Protein AF-A0A832N334-F1 (afdb_monomer_lite)

Radius of gyration: 17.78 Å; chains: 1; bounding box: 48×37×44 Å

Organism: NCBI:txid1748243

Structure (mmCIF, N/CA/C/O backbone):
data_AF-A0A832N334-F1
#
_entry.id   AF-A0A832N334-F1
#
loop_
_atom_site.group_PDB
_atom_site.id
_atom_site.type_symbol
_atom_site.label_atom_id
_atom_site.label_alt_id
_atom_site.label_comp_id
_atom_site.label_asym_id
_atom_site.label_entity_id
_atom_site.label_seq_id
_atom_site.pdbx_PDB_ins_code
_atom_site.Cartn_x
_atom_site.Cartn_y
_atom_site.Cartn_z
_atom_site.occupancy
_atom_site.B_iso_or_equiv
_atom_site.auth_seq_id
_atom_site.auth_comp_id
_atom_site.auth_asym_id
_atom_site.auth_atom_id
_atom_site.pdbx_PDB_model_num
ATOM 1 N N . MET A 1 1 ? -11.393 -26.259 8.937 1.00 42.84 1 MET A N 1
ATOM 2 C CA . MET A 1 1 ? -11.731 -24.946 8.346 1.00 42.84 1 MET A CA 1
ATOM 3 C C . MET A 1 1 ? -10.430 -24.220 8.074 1.00 42.84 1 MET A C 1
ATOM 5 O O . MET A 1 1 ? -9.569 -24.244 8.943 1.00 42.84 1 MET A O 1
ATOM 9 N N . MET A 1 2 ? -10.236 -23.687 6.870 1.00 50.97 2 MET A N 1
ATOM 10 C CA . MET A 1 2 ? -9.000 -22.990 6.510 1.00 50.97 2 MET A CA 1
ATOM 11 C C . MET A 1 2 ? -8.987 -21.649 7.246 1.00 50.97 2 MET A C 1
ATOM 13 O O . MET A 1 2 ? -9.910 -20.857 7.085 1.00 50.97 2 MET A O 1
ATOM 17 N N . GLU A 1 3 ? -7.999 -21.438 8.109 1.00 70.50 3 GLU A N 1
ATOM 18 C CA . GLU A 1 3 ? -7.851 -20.178 8.830 1.00 70.50 3 GLU A CA 1
ATOM 19 C C . GLU A 1 3 ? -7.544 -19.065 7.823 1.00 70.50 3 GLU A C 1
ATOM 21 O O . GLU A 1 3 ? -6.586 -19.147 7.045 1.00 70.50 3 GLU A O 1
ATOM 26 N N . GLU A 1 4 ? -8.402 -18.049 7.788 1.00 80.50 4 GLU A N 1
ATOM 27 C CA . GLU A 1 4 ? -8.236 -16.919 6.886 1.00 80.50 4 GLU A CA 1
ATOM 28 C C . GLU A 1 4 ? -6.976 -16.135 7.274 1.00 80.50 4 GLU A C 1
ATOM 30 O O . GLU A 1 4 ? -6.735 -15.824 8.444 1.00 80.50 4 GLU A O 1
ATOM 35 N N . LYS A 1 5 ? -6.129 -15.838 6.284 1.00 92.38 5 LYS A N 1
ATOM 36 C CA . LYS A 1 5 ? -4.845 -15.173 6.518 1.00 92.38 5 LYS A CA 1
ATOM 37 C C . LYS A 1 5 ? -5.067 -13.813 7.183 1.00 92.38 5 LYS A C 1
ATOM 39 O O . LYS A 1 5 ? -5.890 -13.023 6.733 1.00 92.38 5 LYS A O 1
ATOM 44 N N . ALA A 1 6 ? -4.273 -13.506 8.211 1.00 93.62 6 ALA A N 1
ATOM 45 C CA . ALA A 1 6 ? -4.455 -12.312 9.045 1.00 93.62 6 ALA A CA 1
ATOM 46 C C . ALA A 1 6 ? -4.503 -10.987 8.259 1.00 93.62 6 ALA A C 1
ATOM 48 O O . ALA A 1 6 ? -5.201 -10.059 8.659 1.00 93.62 6 ALA A O 1
ATOM 49 N N . TYR A 1 7 ? -3.813 -10.899 7.120 1.00 94.50 7 TYR A N 1
ATOM 50 C CA . TYR A 1 7 ? -3.799 -9.701 6.281 1.00 94.50 7 TYR A CA 1
ATOM 51 C C . TYR A 1 7 ? -5.136 -9.401 5.579 1.00 94.50 7 TYR A C 1
ATOM 53 O O . TYR A 1 7 ? -5.329 -8.275 5.126 1.00 94.50 7 TYR A O 1
ATOM 61 N N . PHE A 1 8 ? -6.080 -10.348 5.517 1.00 96.56 8 PHE A N 1
ATOM 62 C CA . PHE A 1 8 ? -7.430 -10.097 4.992 1.00 96.56 8 PHE A CA 1
ATOM 63 C C . PHE A 1 8 ? -8.340 -9.351 5.981 1.00 96.56 8 PHE A C 1
ATOM 65 O O . PHE A 1 8 ? -9.413 -8.895 5.607 1.00 96.56 8 PHE A O 1
ATOM 72 N N . LYS A 1 9 ? -7.886 -9.122 7.220 1.00 96.88 9 LYS A N 1
ATOM 73 C CA . LYS A 1 9 ? -8.621 -8.379 8.260 1.00 96.88 9 LYS A CA 1
ATOM 74 C C . LYS A 1 9 ? -8.450 -6.852 8.181 1.00 96.88 9 LYS A C 1
ATOM 76 O O . LYS A 1 9 ? -8.701 -6.141 9.155 1.00 96.88 9 LYS A O 1
ATOM 81 N N . TYR A 1 10 ? -7.982 -6.341 7.044 1.00 98.06 10 TYR A N 1
ATOM 82 C CA . TYR A 1 10 ? -7.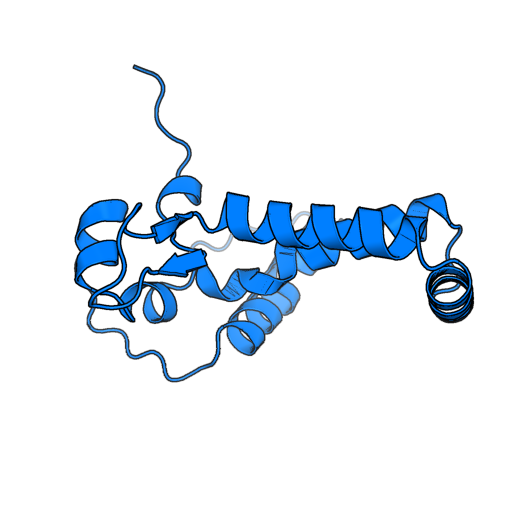657 -4.929 6.848 1.00 98.06 10 TYR A CA 1
ATOM 83 C C . TYR A 1 10 ? -8.358 -4.395 5.605 1.00 98.06 10 TYR A C 1
ATOM 85 O O . TYR A 1 10 ? -8.284 -5.005 4.537 1.00 98.06 10 TYR A O 1
ATOM 93 N N . TRP A 1 11 ? -9.009 -3.239 5.720 1.00 98.06 11 TRP A N 1
ATOM 94 C CA . TRP A 1 11 ? -9.621 -2.558 4.582 1.00 98.06 11 TRP A CA 1
ATOM 95 C C . TRP A 1 11 ? -8.639 -1.568 3.939 1.00 98.06 11 TRP A C 1
ATOM 97 O O . TRP A 1 11 ? -7.889 -0.879 4.630 1.00 98.06 11 TRP A O 1
ATOM 107 N N . GLY A 1 12 ? -8.636 -1.499 2.605 1.00 97.31 12 GLY A N 1
ATOM 108 C CA . GLY A 1 12 ? -7.860 -0.524 1.826 1.00 97.31 12 GLY A CA 1
ATOM 109 C C . GLY A 1 12 ? -8.711 0.641 1.324 1.00 97.31 12 GLY A C 1
ATOM 110 O O . GLY A 1 12 ? -8.246 1.784 1.266 1.00 97.31 12 GLY A O 1
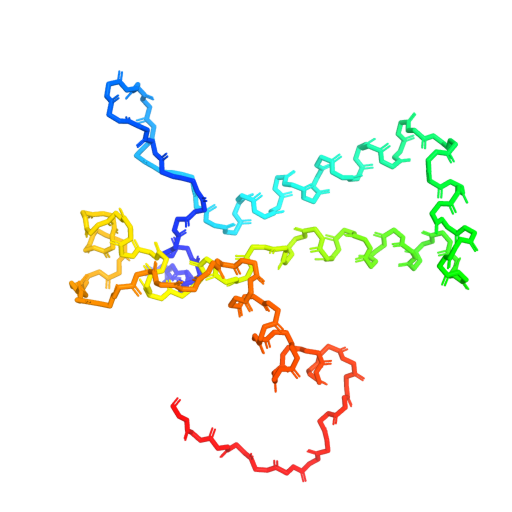ATOM 111 N N . LYS A 1 13 ? -9.989 0.365 1.036 1.00 96.62 13 LYS A N 1
ATOM 112 C CA . LYS A 1 13 ? -11.012 1.363 0.716 1.00 96.62 13 LYS A CA 1
ATOM 113 C C . LYS A 1 13 ? -12.322 1.013 1.417 1.00 96.62 13 LYS A C 1
ATOM 115 O O . LYS A 1 13 ? -12.812 -0.101 1.271 1.00 96.62 13 LYS A O 1
ATOM 120 N N . ALA A 1 14 ? -12.893 1.956 2.155 1.00 95.62 14 ALA A N 1
ATOM 121 C CA . ALA A 1 14 ? -14.226 1.818 2.729 1.00 95.62 14 ALA A CA 1
ATOM 122 C C . ALA A 1 14 ? -15.270 2.470 1.814 1.00 95.62 14 ALA A C 1
ATOM 124 O O . ALA A 1 14 ? -14.996 3.506 1.197 1.00 95.62 14 ALA A O 1
ATOM 125 N N . ARG A 1 15 ? -16.455 1.862 1.744 1.00 93.06 15 ARG A N 1
ATOM 126 C CA . ARG A 1 15 ? -17.626 2.408 1.053 1.00 93.06 15 ARG A CA 1
ATOM 127 C C . ARG A 1 15 ? -18.103 3.678 1.757 1.00 93.06 15 ARG A C 1
ATOM 129 O O . ARG A 1 15 ? -18.103 3.713 2.995 1.00 93.06 15 ARG A O 1
ATOM 136 N N . LYS A 1 16 ? -18.514 4.700 1.001 1.00 87.25 16 LYS A N 1
ATOM 137 C CA . LYS A 1 16 ? -19.114 5.905 1.594 1.00 87.25 16 LYS A CA 1
ATOM 138 C C . LYS A 1 16 ? -20.549 5.631 2.046 1.00 87.25 16 LYS A C 1
ATOM 140 O O . LYS A 1 16 ? -21.189 4.670 1.617 1.00 87.25 16 LYS A O 1
ATOM 145 N N . GLU A 1 17 ? -21.055 6.467 2.943 1.00 83.44 17 GLU A N 1
ATOM 146 C CA . GLU A 1 17 ? -22.474 6.438 3.298 1.00 83.44 17 GLU A CA 1
ATOM 147 C C . GLU A 1 17 ? -23.331 6.759 2.066 1.00 83.44 17 GLU A C 1
ATOM 149 O O . GLU A 1 17 ? -22.992 7.645 1.284 1.00 83.44 17 GLU A O 1
ATOM 154 N N . GLY A 1 18 ? -24.413 6.002 1.872 1.00 82.31 18 GLY A N 1
ATOM 155 C CA . GLY A 1 18 ? -25.316 6.145 0.723 1.00 82.31 18 GLY A CA 1
ATOM 156 C C . GLY A 1 18 ? -24.901 5.406 -0.556 1.00 82.31 18 GLY A C 1
ATOM 157 O O . GLY A 1 18 ? -25.689 5.364 -1.493 1.00 82.31 18 GLY A O 1
ATOM 158 N N . GLU A 1 19 ? -23.715 4.791 -0.612 1.00 88.56 19 GLU A N 1
ATOM 159 C CA . GLU A 1 19 ? -23.312 3.945 -1.746 1.00 88.56 19 GLU A CA 1
ATOM 160 C C . GLU A 1 19 ? -23.793 2.490 -1.565 1.00 88.56 19 GLU A C 1
ATOM 162 O O . GLU A 1 19 ? -23.810 1.951 -0.452 1.00 88.56 19 GLU A O 1
ATOM 167 N N . GLU A 1 20 ? -24.155 1.830 -2.668 1.00 87.50 20 GLU A N 1
ATOM 168 C CA . GLU A 1 20 ? -24.494 0.401 -2.706 1.00 87.50 20 GLU A CA 1
ATOM 169 C C . GLU A 1 20 ? -23.240 -0.488 -2.841 1.00 87.50 20 GLU A C 1
ATOM 171 O O . GLU A 1 20 ? -22.149 -0.026 -3.174 1.00 87.50 20 GLU A O 1
ATOM 176 N N . GLY A 1 21 ? -23.379 -1.792 -2.572 1.00 88.19 21 GLY A N 1
ATOM 177 C CA . GLY A 1 21 ? -22.303 -2.780 -2.739 1.00 88.19 21 GLY A CA 1
ATOM 178 C C . GLY A 1 21 ? -21.539 -3.130 -1.457 1.00 88.19 21 GLY A C 1
ATOM 179 O O . GLY A 1 21 ? -22.006 -2.877 -0.343 1.00 88.19 21 GLY A O 1
ATOM 180 N N . ALA A 1 22 ? -20.374 -3.770 -1.606 1.00 90.19 22 ALA A N 1
ATOM 181 C CA . ALA A 1 22 ? -19.572 -4.260 -0.482 1.00 90.19 22 ALA A CA 1
ATOM 182 C C . ALA A 1 22 ? -19.131 -3.121 0.453 1.00 90.19 22 ALA A C 1
ATOM 184 O O . ALA A 1 22 ? -18.758 -2.042 0.002 1.00 90.19 22 ALA A O 1
ATOM 185 N N . LEU A 1 23 ? -19.130 -3.371 1.767 1.00 92.75 23 LEU A N 1
ATOM 186 C CA . LEU A 1 23 ? -18.798 -2.351 2.775 1.00 92.75 23 LEU A CA 1
ATOM 187 C C . LEU A 1 23 ? -17.371 -1.810 2.656 1.00 92.75 23 LEU A C 1
ATOM 189 O O . LEU A 1 23 ? -17.099 -0.664 3.020 1.00 92.75 23 LEU A O 1
ATOM 193 N N . CYS A 1 24 ? -16.454 -2.642 2.177 1.00 96.62 24 CYS A N 1
ATOM 194 C CA . CYS A 1 24 ? -15.078 -2.264 1.939 1.00 96.62 24 CYS A CA 1
ATOM 195 C C . CYS A 1 24 ? -14.424 -3.178 0.908 1.00 96.62 24 CYS A C 1
ATOM 197 O O . CYS A 1 24 ? -14.832 -4.323 0.714 1.00 96.62 24 CYS A O 1
ATOM 199 N N . HIS A 1 25 ? -13.351 -2.676 0.318 1.00 96.94 25 HIS A N 1
ATOM 200 C CA . HIS A 1 25 ? -12.403 -3.436 -0.470 1.00 96.94 25 HIS A CA 1
ATOM 201 C C . HIS A 1 25 ? -11.147 -3.690 0.377 1.00 96.94 25 HIS A C 1
ATOM 203 O O . HIS A 1 25 ? -10.588 -2.755 0.968 1.00 96.94 25 HIS A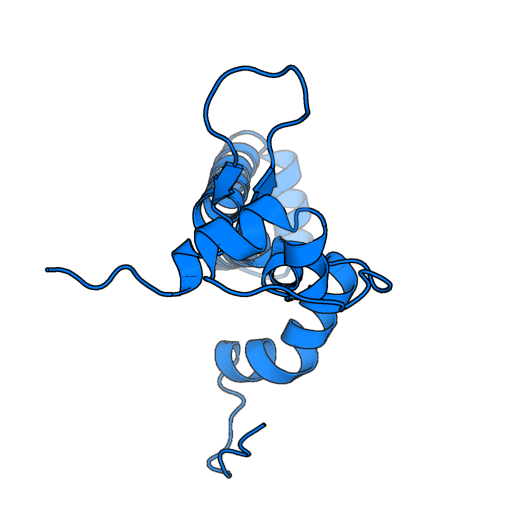 O 1
ATOM 209 N N . LEU A 1 26 ? -10.750 -4.960 0.494 1.00 97.75 26 LEU A N 1
ATOM 210 C CA . LEU A 1 26 ? -9.671 -5.387 1.388 1.00 97.75 26 LEU A CA 1
ATOM 211 C C . LEU A 1 26 ? -8.319 -4.840 0.928 1.00 97.75 26 LEU A C 1
ATOM 213 O O . LEU A 1 26 ? -8.055 -4.705 -0.264 1.00 97.75 26 LEU A O 1
ATOM 217 N N . LEU A 1 27 ? -7.455 -4.534 1.890 1.00 98.25 27 LEU A N 1
ATOM 218 C CA . LEU A 1 27 ? -6.175 -3.876 1.656 1.00 98.25 27 LEU A CA 1
ATOM 219 C C . LEU A 1 27 ? -5.235 -4.669 0.730 1.00 98.25 27 LEU A C 1
ATOM 221 O O . LEU A 1 27 ? -4.701 -4.056 -0.191 1.00 98.25 27 LEU A O 1
ATOM 225 N N . PRO A 1 28 ? -5.060 -6.002 0.875 1.00 98.00 28 PRO A N 1
ATOM 226 C CA . PRO A 1 28 ? -4.231 -6.764 -0.058 1.00 98.00 28 PRO A CA 1
ATOM 227 C C . PRO A 1 28 ? -4.725 -6.667 -1.503 1.00 98.00 28 PRO A C 1
ATOM 229 O O . PRO A 1 28 ? -3.917 -6.492 -2.410 1.00 98.00 28 PRO A O 1
ATOM 232 N N . TYR A 1 29 ? -6.043 -6.727 -1.719 1.00 97.81 29 TYR A N 1
ATOM 233 C CA . TYR A 1 29 ? -6.619 -6.577 -3.055 1.00 97.81 29 TYR A CA 1
ATOM 234 C C . TYR A 1 29 ? -6.437 -5.157 -3.583 1.00 97.81 29 TYR A C 1
ATOM 236 O O . TYR A 1 29 ? -5.989 -5.001 -4.709 1.00 97.81 29 TYR A O 1
ATOM 244 N N . HIS A 1 30 ? -6.623 -4.138 -2.740 1.00 98.19 30 HIS A N 1
ATOM 245 C CA . HIS A 1 30 ? -6.411 -2.746 -3.137 1.00 98.19 30 HIS A CA 1
ATOM 246 C C . HIS A 1 30 ? -4.997 -2.519 -3.673 1.00 98.19 30 HIS A C 1
ATOM 248 O O . HIS A 1 30 ? -4.796 -1.906 -4.720 1.00 98.19 30 HIS A O 1
ATOM 254 N N . CYS A 1 31 ? -4.012 -3.042 -2.948 1.00 98.31 31 CYS A N 1
ATOM 255 C CA . CYS A 1 31 ? -2.617 -2.961 -3.329 1.00 98.31 31 CYS A CA 1
ATOM 256 C C . CYS A 1 31 ? -2.319 -3.716 -4.633 1.00 98.31 31 CYS A C 1
ATOM 258 O O . CYS A 1 31 ? -1.598 -3.203 -5.489 1.00 98.31 31 CYS A O 1
ATOM 260 N N . LEU A 1 32 ? -2.871 -4.923 -4.793 1.00 98.44 32 LEU A N 1
ATOM 261 C CA . LEU A 1 32 ? -2.694 -5.725 -6.005 1.00 98.44 32 LEU A CA 1
ATOM 262 C C . LEU A 1 32 ? -3.368 -5.086 -7.221 1.00 98.44 32 LEU A C 1
ATOM 264 O O . LEU A 1 32 ? -2.781 -5.106 -8.299 1.00 98.44 32 LEU A O 1
ATOM 268 N N . ASP A 1 33 ? -4.531 -4.461 -7.050 1.00 98.56 33 ASP A N 1
ATOM 269 C CA . ASP A 1 33 ? -5.222 -3.723 -8.108 1.00 98.56 33 ASP A CA 1
ATOM 270 C C . ASP A 1 33 ? -4.360 -2.554 -8.602 1.00 98.56 33 ASP A C 1
ATOM 272 O O . ASP A 1 33 ? -4.173 -2.380 -9.807 1.00 98.56 33 ASP A O 1
ATOM 276 N N . VAL A 1 34 ? -3.753 -1.786 -7.686 1.00 98.44 34 VAL A N 1
ATOM 277 C CA . VAL A 1 34 ? -2.834 -0.690 -8.041 1.00 98.44 34 VAL A CA 1
ATOM 278 C C . VAL A 1 34 ? -1.590 -1.215 -8.763 1.00 98.44 34 VAL A C 1
ATOM 280 O O . VAL A 1 34 ? -1.170 -0.631 -9.765 1.00 98.44 34 VAL A O 1
ATOM 283 N N . ALA A 1 35 ? -1.020 -2.335 -8.313 1.00 98.69 35 ALA A N 1
ATOM 284 C CA . ALA A 1 35 ? 0.097 -2.972 -9.004 1.00 98.69 35 ALA A CA 1
ATOM 285 C C . ALA A 1 35 ? -0.299 -3.453 -10.411 1.00 98.69 35 ALA A C 1
ATOM 287 O O . ALA A 1 35 ? 0.420 -3.187 -11.373 1.00 98.69 35 ALA A O 1
ATOM 288 N N . ALA A 1 36 ? -1.463 -4.086 -10.566 1.00 98.56 36 ALA A N 1
ATOM 289 C CA . ALA A 1 36 ? -1.971 -4.548 -11.856 1.00 98.56 36 ALA A CA 1
ATOM 290 C C . ALA A 1 36 ? -2.212 -3.380 -12.827 1.00 98.56 36 ALA A C 1
ATOM 292 O O . ALA A 1 36 ? -1.786 -3.432 -13.984 1.00 98.56 36 ALA A O 1
ATOM 293 N N . VAL A 1 37 ? -2.814 -2.284 -12.353 1.00 98.44 37 VAL A N 1
ATOM 294 C CA . VAL A 1 37 ? -2.963 -1.046 -13.136 1.00 98.44 37 VAL A CA 1
ATOM 295 C C . VAL A 1 37 ? -1.596 -0.494 -13.539 1.00 98.44 37 VAL A C 1
ATOM 297 O O . VAL A 1 37 ? -1.401 -0.134 -14.700 1.00 98.44 37 VAL A O 1
ATOM 300 N N . GLY A 1 38 ? -0.625 -0.481 -12.623 1.00 98.00 38 GLY A N 1
ATOM 301 C CA . GLY A 1 38 ? 0.748 -0.068 -12.910 1.00 98.00 38 GLY A CA 1
ATOM 302 C C . GLY A 1 38 ? 1.423 -0.911 -13.991 1.00 98.00 38 GLY A C 1
ATOM 303 O O . GLY A 1 38 ? 2.083 -0.365 -14.874 1.00 98.00 38 GLY A O 1
ATOM 304 N N . GLN A 1 39 ? 1.211 -2.228 -13.979 1.00 97.81 39 GLN A N 1
ATOM 305 C CA . GLN A 1 39 ? 1.729 -3.130 -15.007 1.00 97.81 39 GLN A CA 1
ATOM 306 C C . GLN A 1 39 ? 1.163 -2.788 -16.386 1.00 97.81 39 GLN A C 1
ATOM 308 O O . GLN A 1 39 ? 1.917 -2.664 -17.354 1.00 97.81 39 GLN A O 1
ATOM 313 N N . VAL A 1 40 ? -0.154 -2.581 -16.475 1.00 98.25 40 VAL A N 1
ATOM 314 C CA . VAL A 1 40 ? -0.816 -2.184 -17.725 1.00 98.25 40 VAL A CA 1
ATOM 315 C C . VAL A 1 40 ? -0.342 -0.804 -18.183 1.00 98.25 40 VAL A C 1
ATOM 317 O O . VAL A 1 40 ? -0.085 -0.616 -19.372 1.00 98.25 40 VAL A O 1
ATOM 320 N N . LEU A 1 41 ? -0.173 0.149 -17.263 1.00 97.75 41 LEU A N 1
ATOM 321 C CA . LEU A 1 41 ? 0.326 1.490 -17.566 1.00 97.75 41 LEU A CA 1
ATOM 322 C C . LEU A 1 41 ? 1.731 1.436 -18.182 1.00 97.75 41 LEU A C 1
ATOM 324 O O . LEU A 1 41 ? 1.953 2.018 -19.243 1.00 97.75 41 LEU A O 1
ATOM 328 N N . LEU A 1 42 ? 2.664 0.703 -17.567 1.00 96.44 42 LEU A N 1
ATOM 329 C CA . LEU A 1 42 ? 4.023 0.542 -18.095 1.00 96.44 42 LEU A CA 1
ATOM 330 C C . LEU A 1 42 ? 4.036 -0.161 -19.458 1.00 96.44 42 LEU A C 1
ATOM 332 O O . LEU A 1 42 ? 4.817 0.217 -20.333 1.00 96.44 42 LEU A O 1
ATOM 336 N N . ALA A 1 43 ? 3.163 -1.153 -19.658 1.00 95.75 43 ALA A N 1
ATOM 337 C CA . ALA A 1 43 ? 3.045 -1.864 -20.928 1.00 95.75 43 ALA A CA 1
ATOM 338 C C . ALA A 1 43 ? 2.489 -0.973 -22.052 1.00 95.75 43 ALA A C 1
ATOM 340 O O . ALA A 1 43 ? 2.950 -1.062 -23.189 1.00 95.75 43 ALA A O 1
ATOM 341 N N . ARG A 1 44 ? 1.516 -0.104 -21.746 1.00 97.50 44 ARG A N 1
ATOM 342 C CA . ARG A 1 44 ? 0.850 0.756 -22.739 1.00 97.50 44 ARG A CA 1
ATOM 343 C C . ARG A 1 44 ? 1.578 2.074 -23.006 1.00 97.50 44 ARG A C 1
ATOM 345 O O . ARG A 1 44 ? 1.448 2.620 -24.096 1.00 97.50 44 ARG A O 1
ATOM 352 N N . HIS A 1 45 ? 2.356 2.587 -22.053 1.00 96.88 45 HIS A N 1
ATOM 353 C CA . HIS A 1 45 ? 3.027 3.886 -22.167 1.00 96.88 45 HIS A CA 1
ATOM 354 C C . HIS A 1 45 ? 4.545 3.737 -22.307 1.00 96.88 45 HIS A C 1
ATOM 356 O O . HIS A 1 45 ? 5.309 4.014 -21.380 1.00 96.88 45 HIS A O 1
ATOM 362 N N . HIS A 1 46 ? 4.994 3.354 -23.508 1.00 94.31 46 HIS A N 1
ATOM 363 C CA . HIS A 1 46 ? 6.406 3.088 -23.800 1.00 94.31 46 HIS A CA 1
ATOM 364 C C . HIS A 1 46 ? 7.341 4.256 -23.436 1.00 94.31 46 HIS A C 1
ATOM 366 O O . HIS A 1 46 ? 8.340 4.045 -22.756 1.00 94.31 46 HIS A O 1
ATOM 372 N N . HIS A 1 47 ? 7.003 5.498 -23.805 1.00 96.56 47 HIS A N 1
ATOM 373 C CA . HIS A 1 47 ? 7.841 6.666 -23.490 1.00 96.56 47 HIS A CA 1
ATOM 374 C C . HIS A 1 47 ? 8.020 6.893 -21.984 1.00 96.56 47 HIS A C 1
ATOM 376 O O . HIS A 1 47 ? 9.124 7.199 -21.532 1.00 96.56 47 HIS A O 1
ATOM 382 N N . LEU A 1 48 ? 6.951 6.715 -21.198 1.00 95.12 48 LEU A N 1
ATOM 383 C CA . LEU A 1 48 ? 7.018 6.810 -19.741 1.00 95.12 48 LEU A CA 1
ATOM 384 C C . LEU A 1 48 ? 7.925 5.712 -19.179 1.00 95.12 48 LEU A C 1
ATOM 386 O O . LEU A 1 48 ? 8.823 6.011 -18.393 1.00 95.12 48 LEU A O 1
ATOM 390 N N . LYS A 1 49 ? 7.727 4.464 -19.626 1.00 95.75 49 LYS A N 1
ATOM 391 C CA . LYS A 1 49 ? 8.548 3.320 -19.216 1.00 95.75 49 LYS A CA 1
ATOM 392 C C . LYS A 1 49 ? 10.026 3.570 -19.506 1.00 95.75 49 LYS A C 1
ATOM 394 O O . LYS A 1 49 ? 10.831 3.453 -18.594 1.00 95.75 49 LYS A O 1
ATOM 399 N N . MET A 1 50 ? 10.379 3.978 -20.727 1.00 95.81 50 MET A N 1
ATOM 400 C CA . MET A 1 50 ? 11.776 4.216 -21.110 1.00 95.81 50 MET A CA 1
ATOM 401 C C . MET A 1 50 ? 12.416 5.359 -20.319 1.00 95.81 50 MET A C 1
ATOM 403 O O . MET A 1 50 ? 13.571 5.248 -19.914 1.00 95.81 50 MET A O 1
ATOM 407 N N . ARG A 1 51 ? 11.667 6.434 -20.037 1.00 96.69 51 ARG A N 1
ATOM 408 C CA . ARG A 1 51 ? 12.160 7.536 -19.200 1.00 96.69 51 ARG A CA 1
ATOM 409 C C . ARG A 1 51 ? 12.462 7.070 -17.777 1.00 96.69 51 ARG A C 1
ATOM 411 O O . ARG A 1 51 ? 13.527 7.376 -17.254 1.00 96.69 51 ARG A O 1
ATOM 418 N N . LEU A 1 52 ? 11.537 6.346 -17.150 1.00 96.06 52 LEU A N 1
ATOM 419 C CA . LEU A 1 52 ? 11.722 5.845 -15.785 1.00 96.06 52 LEU A CA 1
ATOM 420 C C . LEU A 1 52 ? 12.820 4.778 -15.714 1.00 96.06 52 LEU A C 1
ATOM 422 O O . LEU A 1 52 ? 13.629 4.800 -14.789 1.00 96.06 52 LEU A O 1
ATOM 426 N N . LEU A 1 53 ? 12.885 3.899 -16.714 1.00 96.69 53 LEU A N 1
ATOM 427 C CA . LEU A 1 53 ? 13.934 2.896 -16.847 1.00 96.69 53 LEU A CA 1
ATOM 428 C C . LEU A 1 53 ? 15.313 3.563 -16.899 1.00 96.69 53 LEU A C 1
ATOM 430 O O . LEU A 1 53 ? 16.182 3.220 -16.100 1.00 96.69 53 LEU A O 1
ATOM 434 N N . GLY A 1 54 ? 15.477 4.580 -17.753 1.00 96.69 54 GLY A N 1
ATOM 435 C CA . GLY A 1 54 ? 16.721 5.344 -17.868 1.00 96.69 54 GLY A CA 1
ATOM 436 C C . GLY A 1 54 ? 17.136 6.050 -16.572 1.00 96.69 54 GLY A C 1
ATOM 437 O O . GLY A 1 54 ? 18.323 6.115 -16.273 1.00 96.69 54 GLY A O 1
ATOM 438 N N . LEU A 1 55 ? 16.176 6.523 -15.768 1.00 96.69 55 LEU A N 1
ATOM 439 C CA . LEU A 1 55 ? 16.453 7.118 -14.452 1.00 96.69 55 LEU A CA 1
ATOM 440 C C . LEU A 1 55 ? 16.842 6.081 -13.389 1.00 96.69 55 LEU A C 1
ATOM 442 O O . LEU A 1 55 ? 17.528 6.421 -12.430 1.00 96.69 55 LEU A O 1
ATOM 446 N N . SER A 1 56 ? 16.380 4.838 -13.529 1.00 95.81 56 SER A N 1
ATOM 447 C CA . SER A 1 56 ? 16.599 3.792 -12.526 1.00 95.81 56 SER A CA 1
ATOM 448 C C . SER A 1 56 ? 17.983 3.142 -12.597 1.00 95.81 56 SER A C 1
ATOM 450 O O . SER A 1 56 ? 18.455 2.622 -11.589 1.00 95.81 56 SER A O 1
ATOM 452 N N . GLY A 1 57 ? 18.613 3.128 -13.779 1.00 95.75 57 GLY A N 1
ATOM 453 C CA . GLY A 1 57 ? 19.851 2.379 -14.027 1.00 95.75 57 GLY A CA 1
ATOM 454 C C . GLY A 1 57 ? 19.695 0.850 -13.999 1.00 95.75 57 GLY A C 1
ATOM 455 O O . GLY A 1 57 ? 20.697 0.140 -14.011 1.00 95.75 57 GLY A O 1
ATOM 456 N N . LEU A 1 58 ? 18.463 0.335 -13.944 1.00 96.69 58 LEU A N 1
ATOM 457 C CA . LEU A 1 58 ? 18.152 -1.096 -13.936 1.00 96.69 58 LEU A CA 1
ATOM 458 C C . LEU A 1 58 ? 17.865 -1.616 -15.350 1.00 96.69 58 LEU A C 1
ATOM 460 O O . LEU A 1 58 ? 17.502 -0.853 -16.245 1.00 96.69 58 LEU A O 1
ATOM 464 N N . ASP A 1 59 ? 17.955 -2.934 -15.536 1.00 96.75 59 ASP A N 1
ATOM 465 C CA . ASP A 1 59 ? 17.367 -3.589 -16.704 1.00 96.75 59 ASP A CA 1
ATOM 466 C C . ASP A 1 59 ? 15.829 -3.563 -16.635 1.00 96.75 59 ASP A C 1
ATOM 468 O O . ASP A 1 59 ? 15.235 -3.433 -15.561 1.00 96.75 59 ASP A O 1
ATOM 472 N N . GLU A 1 60 ? 15.167 -3.711 -17.785 1.00 95.31 60 GLU A N 1
ATOM 473 C CA . GLU A 1 60 ? 13.706 -3.605 -17.882 1.00 95.31 60 GLU A CA 1
ATOM 474 C C . GLU A 1 60 ? 12.969 -4.608 -16.980 1.00 95.31 60 GLU A C 1
ATOM 476 O O . GLU A 1 60 ? 11.941 -4.268 -16.380 1.00 95.31 60 GLU A O 1
ATOM 481 N N . GLY A 1 61 ? 13.491 -5.829 -16.851 1.00 96.00 61 GLY A N 1
ATOM 482 C CA . GLY A 1 61 ? 12.876 -6.879 -16.048 1.00 96.00 61 GLY A CA 1
ATOM 483 C C . GLY A 1 61 ? 12.941 -6.556 -14.559 1.00 96.00 61 GLY A C 1
ATOM 484 O O . GLY A 1 61 ? 11.921 -6.624 -13.865 1.00 96.00 61 GLY A O 1
ATOM 485 N N . SER A 1 62 ? 14.118 -6.168 -14.069 1.00 96.44 62 SER A N 1
ATOM 486 C CA . SER A 1 62 ? 14.315 -5.750 -12.677 1.00 96.44 62 SER A CA 1
ATOM 487 C C . SER A 1 62 ? 13.537 -4.479 -12.354 1.00 96.44 62 SER A C 1
ATOM 489 O O . SER A 1 62 ? 12.831 -4.442 -11.346 1.00 96.44 62 SER A O 1
ATOM 491 N N . PHE A 1 63 ? 13.597 -3.467 -13.224 1.00 97.25 63 PHE A N 1
ATOM 492 C CA . PHE A 1 63 ? 12.826 -2.232 -13.087 1.00 97.25 63 PHE A CA 1
ATOM 493 C C . PHE A 1 63 ? 11.333 -2.521 -12.930 1.00 97.25 63 PHE A C 1
ATOM 495 O O . PHE A 1 63 ? 10.714 -2.079 -11.963 1.00 97.25 63 PHE A O 1
ATOM 502 N N . THR A 1 64 ? 10.765 -3.315 -13.842 1.00 96.31 64 THR A N 1
ATOM 503 C CA . THR A 1 64 ? 9.338 -3.649 -13.811 1.00 96.31 64 THR A CA 1
ATOM 504 C C . THR A 1 64 ? 8.972 -4.345 -12.504 1.00 96.31 64 THR A C 1
ATOM 506 O O . THR A 1 64 ? 8.034 -3.926 -11.833 1.00 96.31 64 THR A O 1
ATOM 509 N N . LYS A 1 65 ? 9.739 -5.360 -12.084 1.00 96.88 65 LYS A N 1
ATOM 510 C CA . LYS A 1 65 ? 9.490 -6.073 -10.821 1.00 96.88 65 LYS A CA 1
ATOM 511 C C . LYS A 1 65 ? 9.527 -5.136 -9.614 1.00 96.88 65 LYS A C 1
ATOM 513 O O . LYS A 1 65 ? 8.629 -5.204 -8.779 1.00 96.88 65 LYS A O 1
ATOM 518 N N . TRP A 1 66 ? 10.517 -4.246 -9.537 1.00 97.25 66 TRP A N 1
ATOM 519 C CA . TRP A 1 66 ? 10.636 -3.289 -8.437 1.00 97.25 66 TRP A CA 1
ATOM 520 C C . TRP A 1 66 ? 9.499 -2.274 -8.416 1.00 97.25 66 TRP A C 1
ATOM 522 O O . TRP A 1 66 ? 8.933 -2.030 -7.354 1.00 97.25 66 TRP A O 1
ATOM 532 N N . VAL A 1 67 ? 9.113 -1.715 -9.566 1.00 97.62 67 VAL A N 1
ATOM 533 C CA . VAL A 1 67 ? 7.982 -0.779 -9.631 1.00 97.62 67 VAL A CA 1
ATOM 534 C C . VAL A 1 67 ? 6.690 -1.459 -9.190 1.00 97.62 67 VAL A C 1
ATOM 536 O O . VAL A 1 67 ? 5.985 -0.918 -8.342 1.00 97.62 67 VAL A O 1
ATOM 539 N N . LEU A 1 68 ? 6.395 -2.656 -9.704 1.00 98.31 68 LEU A N 1
ATOM 540 C CA . LEU A 1 68 ? 5.193 -3.396 -9.311 1.00 98.31 68 LEU A CA 1
ATOM 541 C C . LEU A 1 68 ? 5.204 -3.766 -7.830 1.00 98.31 68 LEU A C 1
ATOM 543 O O . LEU A 1 68 ? 4.176 -3.649 -7.168 1.00 98.31 68 LEU A O 1
ATOM 547 N N . PHE A 1 69 ? 6.364 -4.150 -7.298 1.00 97.69 69 PHE A N 1
ATOM 548 C CA . PHE A 1 69 ? 6.536 -4.382 -5.872 1.00 97.69 69 PHE A CA 1
ATOM 549 C C . PHE A 1 69 ? 6.211 -3.123 -5.058 1.00 97.69 69 PHE A C 1
ATOM 551 O O . PHE A 1 69 ? 5.368 -3.191 -4.168 1.00 97.69 69 PHE A O 1
ATOM 558 N N . TYR A 1 70 ? 6.802 -1.967 -5.388 1.00 97.38 70 TYR A N 1
ATOM 559 C CA . TYR A 1 70 ? 6.539 -0.713 -4.673 1.00 97.38 70 TYR A CA 1
ATOM 560 C C . TYR A 1 70 ? 5.076 -0.271 -4.768 1.00 97.38 70 TYR A C 1
ATOM 562 O O . TYR A 1 70 ? 4.521 0.191 -3.774 1.00 97.38 70 TYR A O 1
ATOM 570 N N . LEU A 1 71 ? 4.423 -0.468 -5.916 1.00 98.38 71 LEU A N 1
ATOM 571 C CA . LEU A 1 71 ? 2.985 -0.230 -6.060 1.00 98.38 71 LEU A CA 1
ATOM 572 C C . LEU A 1 71 ? 2.157 -1.170 -5.171 1.00 98.38 71 LEU A C 1
ATOM 574 O O . LEU A 1 71 ? 1.231 -0.720 -4.499 1.00 98.38 71 LEU A O 1
ATOM 578 N N . ALA A 1 72 ? 2.525 -2.450 -5.092 1.00 98.12 72 ALA A N 1
ATOM 579 C CA . ALA A 1 72 ? 1.859 -3.430 -4.235 1.00 98.12 72 ALA A CA 1
ATOM 580 C C . ALA A 1 72 ? 2.067 -3.173 -2.729 1.00 98.12 72 ALA A C 1
ATOM 582 O O . ALA A 1 72 ? 1.347 -3.731 -1.904 1.00 98.12 72 ALA A O 1
ATOM 583 N N . ILE A 1 73 ? 3.032 -2.337 -2.345 1.00 96.69 73 ILE A N 1
ATOM 584 C CA . ILE A 1 73 ? 3.282 -1.989 -0.940 1.00 96.69 73 ILE A CA 1
ATOM 585 C C . ILE A 1 73 ? 3.083 -0.497 -0.640 1.00 96.69 73 ILE A C 1
ATOM 587 O O . ILE A 1 73 ? 3.405 -0.048 0.459 1.00 96.69 73 ILE A O 1
ATOM 591 N N . HIS A 1 74 ? 2.543 0.282 -1.583 1.00 97.44 74 HIS A N 1
ATOM 592 C CA . HIS A 1 74 ? 2.433 1.740 -1.438 1.00 97.44 74 HIS A CA 1
ATOM 593 C C . HIS A 1 74 ? 1.615 2.151 -0.202 1.00 97.44 74 HIS A C 1
ATOM 595 O O . HIS A 1 74 ? 1.901 3.158 0.439 1.00 97.44 74 HIS A O 1
ATOM 601 N N . ASP A 1 75 ? 0.638 1.320 0.159 1.00 98.06 75 ASP A N 1
ATOM 602 C CA . ASP A 1 75 ? -0.332 1.556 1.221 1.00 98.06 75 ASP A CA 1
ATOM 603 C C . ASP A 1 75 ? -0.040 0.771 2.509 1.00 98.06 75 ASP A C 1
ATOM 605 O O . ASP A 1 75 ? -0.928 0.549 3.332 1.00 98.06 75 ASP A O 1
ATOM 609 N N . LEU A 1 76 ? 1.215 0.370 2.741 1.00 97.00 76 LEU A N 1
ATOM 610 C CA . LEU A 1 76 ? 1.620 -0.362 3.951 1.00 97.00 76 LEU A CA 1
ATOM 611 C C . LEU A 1 76 ? 1.135 0.282 5.260 1.00 97.00 76 LEU A C 1
ATOM 613 O O . LEU A 1 76 ? 0.752 -0.422 6.193 1.00 97.00 76 LEU A O 1
ATOM 617 N N . GLY A 1 77 ? 1.099 1.613 5.347 1.00 97.62 77 GLY A N 1
ATOM 618 C CA . GLY A 1 77 ? 0.634 2.293 6.558 1.00 97.62 77 GLY A CA 1
ATOM 619 C C . GLY A 1 77 ? -0.861 2.129 6.842 1.00 97.62 77 GLY A C 1
ATOM 620 O O . GLY A 1 77 ? -1.296 2.397 7.963 1.00 97.62 77 GLY A O 1
ATOM 621 N N . LYS A 1 78 ? -1.657 1.637 5.883 1.00 98.31 78 LYS A N 1
ATOM 622 C CA . LYS A 1 78 ? -3.065 1.291 6.112 1.00 98.31 78 LYS A CA 1
ATOM 623 C C . LYS A 1 78 ? -3.230 0.051 6.991 1.00 98.31 78 LYS A C 1
ATOM 625 O O . LYS A 1 78 ? -4.297 -0.120 7.570 1.00 98.31 78 LYS A O 1
ATOM 630 N N . PHE A 1 79 ? -2.185 -0.761 7.178 1.00 97.06 79 PHE A N 1
ATOM 631 C CA . PHE A 1 79 ? -2.176 -1.819 8.198 1.00 97.06 79 PHE A CA 1
ATOM 632 C C . PHE A 1 79 ? -2.122 -1.273 9.635 1.00 97.06 79 PHE A C 1
ATOM 634 O O . PHE A 1 79 ? -2.277 -2.033 10.590 1.00 97.06 79 PHE A O 1
ATOM 641 N N . SER A 1 80 ? -1.912 0.034 9.822 1.00 97.06 80 SER A N 1
ATOM 642 C CA . SER A 1 80 ? -1.936 0.633 11.152 1.00 97.06 80 SER A CA 1
ATOM 643 C C . SER A 1 80 ? -3.342 0.616 11.752 1.00 97.06 80 SER A C 1
ATOM 645 O O . SER A 1 80 ? -4.348 0.839 11.079 1.00 97.06 80 SER A O 1
ATOM 647 N N . GLU A 1 81 ? -3.405 0.387 13.060 1.00 96.69 81 GLU A N 1
ATOM 648 C CA . GLU A 1 81 ? -4.659 0.429 13.809 1.00 96.69 81 GLU A CA 1
ATOM 649 C C . GLU A 1 81 ? -5.331 1.800 13.723 1.00 96.69 81 GLU A C 1
ATOM 651 O O . GLU A 1 81 ? -6.536 1.859 13.517 1.00 96.69 81 GLU A O 1
ATOM 656 N N . SER A 1 82 ? -4.559 2.888 13.806 1.00 97.38 82 SER A N 1
ATOM 657 C CA . SER A 1 82 ? -5.095 4.248 13.712 1.00 97.38 82 SER A CA 1
ATOM 658 C C . SER A 1 82 ? -5.748 4.515 12.355 1.00 97.38 82 SER A C 1
ATOM 660 O O . SER A 1 82 ? -6.820 5.110 12.314 1.00 97.38 82 SER A O 1
ATOM 662 N N . PHE A 1 83 ? -5.173 4.027 11.247 1.00 98.12 83 PHE A N 1
ATOM 663 C CA . PHE A 1 83 ? -5.829 4.114 9.941 1.00 98.12 83 PHE A CA 1
ATOM 664 C C . PHE A 1 83 ? -7.104 3.265 9.890 1.00 98.12 83 PHE A C 1
ATOM 666 O O . PHE A 1 83 ? -8.147 3.750 9.459 1.00 98.12 83 PHE A O 1
ATOM 673 N N . GLN A 1 84 ? -7.049 2.007 10.339 1.00 98.00 84 GLN A N 1
ATOM 674 C CA . GLN A 1 84 ? -8.226 1.130 10.324 1.00 98.00 84 GLN A CA 1
ATOM 675 C C . GLN A 1 84 ? -9.368 1.691 11.188 1.00 98.00 84 GLN A C 1
ATOM 677 O O . GLN A 1 84 ? -10.534 1.547 10.819 1.00 98.00 84 GLN A O 1
ATOM 682 N N . ASN A 1 85 ? -9.031 2.402 12.271 1.00 97.56 85 ASN A N 1
ATOM 683 C CA . ASN A 1 85 ? -9.968 3.073 13.168 1.00 97.56 85 ASN A CA 1
ATOM 684 C C . ASN A 1 85 ? -10.642 4.322 12.568 1.00 97.56 85 ASN A C 1
ATOM 686 O O . ASN A 1 85 ? -11.552 4.870 13.179 1.00 97.56 85 ASN A O 1
ATOM 690 N N . LEU A 1 86 ? -10.284 4.750 11.349 1.00 96.56 86 LEU A N 1
ATOM 691 C CA . LEU A 1 86 ? -11.091 5.727 10.600 1.00 96.56 86 LEU A CA 1
ATOM 692 C C . LEU A 1 86 ? -12.505 5.200 10.294 1.00 96.56 86 LEU A C 1
ATOM 694 O O . LEU A 1 86 ? -13.408 5.983 10.009 1.00 96.56 86 LEU A O 1
ATOM 698 N N . ARG A 1 87 ? -12.699 3.874 10.350 1.00 96.00 87 ARG A N 1
ATOM 699 C CA . ARG A 1 87 ? -14.002 3.201 10.309 1.00 96.00 87 ARG A CA 1
ATOM 700 C C . ARG A 1 87 ? -14.115 2.220 11.480 1.00 96.00 87 ARG A C 1
ATOM 702 O O . ARG A 1 87 ? -13.844 1.031 11.293 1.00 96.00 87 ARG A O 1
ATOM 709 N N . PRO A 1 88 ? -14.494 2.691 12.684 1.00 96.25 88 PRO A N 1
ATOM 710 C CA . PRO A 1 88 ? -14.571 1.850 13.881 1.00 96.25 88 PRO A CA 1
ATOM 711 C C . PRO A 1 88 ? -15.497 0.640 13.709 1.00 96.25 88 PRO A C 1
ATOM 713 O O . PRO A 1 88 ? -15.198 -0.449 14.192 1.00 96.25 88 PRO A O 1
ATOM 716 N N . ASP A 1 89 ? -16.584 0.801 12.951 1.00 95.69 89 ASP A N 1
ATOM 717 C CA . ASP A 1 89 ? -17.505 -0.277 12.586 1.00 95.69 89 ASP A CA 1
ATOM 718 C C . ASP A 1 89 ? -16.806 -1.396 11.793 1.00 95.69 89 ASP A C 1
ATOM 720 O O . ASP A 1 89 ? -16.993 -2.581 12.079 1.00 95.69 89 ASP A O 1
ATOM 724 N N . LEU A 1 90 ? -15.948 -1.032 10.833 1.00 96.50 90 LEU A N 1
ATOM 725 C CA . LEU A 1 90 ? -15.160 -1.991 10.058 1.00 96.50 90 LEU A CA 1
ATOM 726 C C . LEU A 1 90 ? -14.022 -2.592 10.878 1.00 96.50 90 LEU A C 1
ATOM 728 O O . LEU A 1 90 ? -13.740 -3.777 10.720 1.00 96.50 90 LEU A O 1
ATOM 732 N N . LEU A 1 91 ? -13.389 -1.817 11.762 1.00 97.12 91 LEU A N 1
ATOM 733 C CA . LEU A 1 91 ? -12.353 -2.325 12.660 1.00 97.12 91 LEU A CA 1
ATOM 734 C C . LEU A 1 91 ? -12.912 -3.430 13.566 1.00 97.12 91 LEU A C 1
ATOM 736 O O . LEU A 1 91 ? -12.342 -4.521 13.625 1.00 97.12 91 LEU A O 1
ATOM 740 N N . VAL A 1 92 ? -14.064 -3.188 14.199 1.00 97.19 92 VAL A N 1
ATOM 741 C CA . VAL A 1 92 ? -14.746 -4.191 15.028 1.00 97.19 92 VAL A CA 1
ATOM 742 C C . VAL A 1 92 ? -15.140 -5.402 14.187 1.00 97.19 92 VAL A C 1
ATOM 744 O O . VAL A 1 92 ? -14.865 -6.533 14.578 1.00 97.19 92 VAL A O 1
ATOM 747 N N . ARG A 1 93 ? -15.725 -5.189 13.003 1.00 95.75 93 ARG A N 1
ATOM 748 C CA . ARG A 1 93 ? -16.177 -6.283 12.134 1.00 95.75 93 ARG A CA 1
ATOM 749 C C . ARG A 1 93 ? -15.037 -7.159 11.605 1.00 95.75 93 ARG A C 1
ATOM 751 O O . ARG A 1 93 ? -15.208 -8.370 11.522 1.00 95.75 93 ARG A O 1
ATOM 758 N N . LEU A 1 94 ? -13.913 -6.565 11.204 1.00 96.00 94 LEU A N 1
ATOM 759 C CA . LEU A 1 94 ? -12.805 -7.280 10.558 1.00 96.00 94 LEU A CA 1
ATOM 760 C C . LEU A 1 94 ? -11.772 -7.809 11.561 1.00 96.00 94 LEU A C 1
ATOM 762 O O . LEU A 1 94 ? -11.164 -8.850 11.319 1.00 96.00 94 LEU A O 1
ATOM 766 N N . GLN A 1 95 ? -11.556 -7.106 12.678 1.00 96.12 95 GLN A N 1
ATOM 767 C CA . GLN A 1 95 ? -10.504 -7.428 13.652 1.00 96.12 95 GLN A CA 1
ATOM 768 C C . GLN A 1 95 ? -11.037 -7.844 15.025 1.00 96.12 95 GLN A C 1
ATOM 770 O O . GLN A 1 95 ? -10.246 -8.283 15.857 1.00 96.12 95 GLN A O 1
ATOM 775 N N . GLY A 1 96 ? -12.343 -7.724 15.281 1.00 96.12 96 GLY A N 1
ATOM 776 C CA . GLY A 1 96 ? -12.955 -8.124 16.551 1.00 96.12 96 GLY A CA 1
ATOM 777 C C . GLY A 1 96 ? -12.569 -7.236 17.736 1.00 96.12 96 GLY A C 1
ATOM 778 O O . GLY A 1 96 ? -12.651 -7.682 18.876 1.00 96.12 96 GLY A O 1
ATOM 779 N N . ARG A 1 97 ? -12.113 -6.001 17.487 1.00 95.56 97 ARG A N 1
ATOM 780 C CA . ARG A 1 97 ? -11.655 -5.072 18.531 1.00 95.56 97 ARG A CA 1
ATOM 781 C C . ARG A 1 97 ? -12.069 -3.633 18.251 1.00 95.56 97 ARG A C 1
ATOM 783 O O . ARG A 1 97 ? -12.177 -3.236 17.095 1.00 95.56 97 ARG A O 1
ATOM 790 N N . ALA A 1 98 ? -12.247 -2.858 19.314 1.00 96.88 98 ALA A N 1
ATOM 791 C CA . ALA A 1 98 ? -12.354 -1.404 19.253 1.00 96.88 98 ALA A CA 1
ATOM 792 C C . ALA A 1 98 ? -10.973 -0.756 19.456 1.00 96.88 98 ALA A C 1
ATOM 794 O O . ALA A 1 98 ? -10.048 -1.402 19.952 1.00 96.88 98 ALA A O 1
ATOM 795 N N . SER A 1 99 ? -10.837 0.511 19.071 1.00 96.56 99 SER A N 1
ATOM 796 C CA . SER A 1 99 ? -9.625 1.303 19.279 1.00 96.56 99 SER A CA 1
ATOM 797 C C . SER A 1 99 ? -9.981 2.762 19.546 1.00 96.56 99 SER A C 1
ATOM 799 O O . SER A 1 99 ? -10.941 3.294 18.989 1.00 96.56 99 SER A O 1
ATOM 801 N N . ASP A 1 100 ? -9.180 3.416 20.373 1.00 95.44 100 ASP A N 1
ATOM 802 C CA . ASP A 1 100 ? -9.198 4.853 20.640 1.00 95.44 100 ASP A CA 1
ATOM 803 C C . ASP A 1 100 ? -8.044 5.589 19.936 1.00 95.44 100 ASP A C 1
ATOM 805 O O . ASP A 1 100 ? -7.906 6.809 20.054 1.00 95.44 100 ASP A O 1
ATOM 809 N N . LYS A 1 101 ? -7.212 4.874 19.163 1.00 94.94 101 LYS A N 1
ATOM 810 C CA . LYS A 1 101 ? -6.055 5.469 18.493 1.00 94.94 101 LYS A CA 1
ATOM 811 C C . LYS A 1 101 ? -6.504 6.456 17.426 1.00 94.94 101 LYS A C 1
ATOM 813 O O . LYS A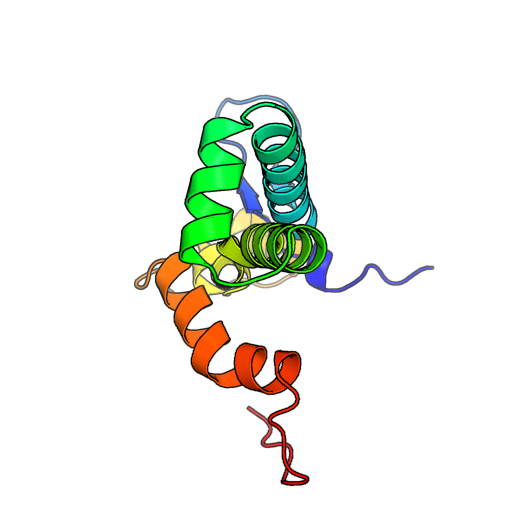 1 101 ? -7.130 6.085 16.431 1.00 94.94 101 LYS A O 1
ATOM 818 N N . ALA A 1 102 ? -6.105 7.710 17.613 1.00 92.94 102 ALA A N 1
ATOM 819 C CA . ALA A 1 102 ? -6.326 8.772 16.649 1.00 92.94 102 ALA A CA 1
ATOM 820 C C . ALA A 1 102 ? -5.422 8.607 15.416 1.00 92.94 102 ALA A C 1
ATOM 822 O O . ALA A 1 102 ? -4.228 8.310 15.517 1.00 92.94 102 ALA A O 1
ATOM 823 N N . TYR A 1 103 ? -5.984 8.859 14.237 1.00 95.75 103 TYR A N 1
ATOM 824 C CA . TYR A 1 103 ? -5.236 8.940 12.985 1.00 95.75 103 TYR A CA 1
ATOM 825 C C . TYR A 1 103 ? -4.617 10.333 12.818 1.00 95.75 103 TYR A C 1
ATOM 827 O O . TYR A 1 103 ? -5.137 11.184 12.100 1.00 95.75 103 TYR A O 1
ATOM 835 N N . SER A 1 104 ? -3.516 10.581 13.528 1.00 93.69 104 SER A N 1
ATOM 836 C CA . SER A 1 104 ? -2.782 11.854 13.475 1.00 93.69 104 SER A CA 1
ATOM 837 C C . SER A 1 104 ? -1.704 11.893 12.389 1.00 93.69 104 SER A C 1
ATOM 839 O O . SER A 1 104 ? -1.412 12.957 11.848 1.00 93.69 104 SER A O 1
ATOM 841 N N . LEU A 1 105 ? -1.125 10.738 12.046 1.00 93.69 105 LEU A N 1
ATOM 842 C CA . LEU A 1 105 ? -0.101 10.606 11.013 1.00 93.69 105 LEU A CA 1
ATOM 843 C C . LEU A 1 105 ? -0.671 9.889 9.791 1.00 93.69 105 LEU A C 1
ATOM 845 O O . LEU A 1 105 ? -1.275 8.823 9.911 1.00 93.69 105 LEU A O 1
ATOM 849 N N . ARG A 1 106 ? -0.452 10.463 8.604 1.00 96.12 106 ARG A N 1
ATOM 850 C CA . ARG A 1 106 ? -0.941 9.891 7.348 1.00 96.12 106 ARG A CA 1
ATOM 851 C C . ARG A 1 106 ? -0.331 8.511 7.074 1.00 96.12 106 ARG A C 1
ATOM 853 O O . ARG A 1 106 ? 0.829 8.252 7.386 1.00 96.12 106 ARG A O 1
ATOM 860 N N . HIS A 1 107 ? -1.112 7.626 6.456 1.00 96.69 107 HIS A N 1
ATOM 861 C CA . HIS A 1 107 ? -0.705 6.259 6.125 1.00 96.69 107 HIS A CA 1
ATOM 862 C C . HIS A 1 107 ? 0.511 6.200 5.193 1.00 96.69 107 HIS A C 1
ATOM 864 O O . HIS A 1 107 ? 1.309 5.283 5.330 1.00 96.69 107 HIS A O 1
ATOM 870 N N . ASP A 1 108 ? 0.701 7.171 4.299 1.00 95.69 108 ASP A N 1
ATOM 871 C CA . ASP A 1 108 ? 1.924 7.278 3.488 1.00 95.69 108 ASP A CA 1
ATOM 872 C C . ASP A 1 108 ? 3.183 7.367 4.375 1.00 95.69 108 ASP A C 1
ATOM 874 O O . ASP A 1 108 ? 4.147 6.622 4.204 1.00 95.69 108 ASP A O 1
ATOM 878 N N . SER A 1 109 ? 3.125 8.208 5.402 1.00 96.94 109 SER A N 1
ATOM 879 C CA . SER A 1 109 ? 4.196 8.467 6.357 1.00 96.94 109 SER A CA 1
ATOM 880 C C . SER A 1 109 ? 4.391 7.283 7.305 1.00 96.94 109 SER A C 1
ATOM 882 O O . SER A 1 109 ? 5.522 6.879 7.565 1.00 96.94 109 SER A O 1
ATOM 884 N N . LEU A 1 110 ? 3.296 6.664 7.763 1.00 96.50 110 LEU A N 1
ATOM 885 C CA . LEU A 1 110 ? 3.340 5.423 8.546 1.00 96.50 110 LEU A CA 1
ATOM 886 C C . LEU A 1 110 ? 3.965 4.270 7.747 1.00 96.50 110 LEU A C 1
ATOM 888 O O . LEU A 1 110 ? 4.803 3.536 8.268 1.00 96.50 110 LEU A O 1
ATOM 892 N N . GLY A 1 111 ? 3.586 4.128 6.475 1.00 96.62 111 GLY A N 1
ATOM 893 C CA . GLY A 1 111 ? 4.135 3.126 5.565 1.00 96.62 111 GLY A CA 1
ATOM 894 C C . GLY A 1 111 ? 5.622 3.351 5.313 1.00 96.62 111 GLY A C 1
ATOM 895 O O . GLY A 1 111 ? 6.405 2.406 5.382 1.00 96.62 111 GLY A O 1
ATOM 896 N N . HIS A 1 112 ? 6.034 4.604 5.113 1.00 96.69 112 HIS A N 1
ATOM 897 C CA . HIS A 1 112 ? 7.440 4.965 4.960 1.00 96.69 112 HIS A CA 1
ATOM 898 C C . HIS A 1 112 ? 8.266 4.671 6.224 1.00 96.69 112 HIS A C 1
ATOM 900 O O . HIS A 1 112 ? 9.352 4.097 6.134 1.00 96.69 112 HIS A O 1
ATOM 906 N N . ALA A 1 113 ? 7.738 4.992 7.409 1.00 95.81 113 ALA A N 1
ATOM 907 C CA . ALA A 1 113 ? 8.385 4.669 8.678 1.00 95.81 113 ALA A CA 1
ATOM 908 C C . ALA A 1 113 ? 8.543 3.147 8.871 1.00 95.81 113 ALA A C 1
ATOM 910 O O . ALA A 1 113 ? 9.617 2.673 9.257 1.00 95.81 113 ALA A O 1
ATOM 911 N N . LEU A 1 114 ? 7.510 2.361 8.545 1.00 95.06 114 LEU A N 1
ATOM 912 C CA . LEU A 1 114 ? 7.570 0.896 8.583 1.00 95.06 114 LEU A CA 1
ATOM 913 C C . LEU A 1 114 ? 8.579 0.333 7.568 1.00 95.06 114 LEU A C 1
ATOM 915 O O . LEU A 1 114 ? 9.333 -0.594 7.877 1.00 95.06 114 LEU A O 1
ATOM 919 N N . TRP A 1 115 ? 8.633 0.919 6.369 1.00 95.69 115 TRP A N 1
ATOM 920 C CA . TRP A 1 115 ? 9.607 0.561 5.344 1.00 95.69 115 TRP A CA 1
ATOM 921 C C . TRP A 1 115 ? 11.040 0.737 5.844 1.00 95.69 115 TRP A C 1
ATOM 923 O O . TRP A 1 115 ? 11.821 -0.213 5.809 1.00 95.69 115 TRP A O 1
ATOM 933 N N . LEU A 1 116 ? 11.380 1.926 6.345 1.00 95.69 116 LEU A N 1
ATOM 934 C CA . LEU A 1 116 ? 12.738 2.236 6.793 1.00 95.69 116 LEU A CA 1
ATOM 935 C C . LEU A 1 116 ? 13.170 1.412 8.008 1.00 95.69 116 LEU A C 1
ATOM 937 O O . LEU A 1 116 ? 14.332 1.007 8.075 1.00 95.69 116 LEU A O 1
ATOM 941 N N . SER A 1 117 ? 12.254 1.175 8.949 1.00 93.62 117 SER A N 1
ATOM 942 C CA . SER A 1 117 ? 12.560 0.493 10.210 1.00 93.62 117 SER A CA 1
ATOM 943 C C . SER A 1 117 ? 12.696 -1.023 10.070 1.00 93.62 117 SER A C 1
ATOM 945 O O . SER A 1 117 ? 13.542 -1.610 10.741 1.00 93.62 117 SER A O 1
ATOM 947 N N . GLN A 1 118 ? 11.890 -1.666 9.218 1.00 91.75 118 GLN A N 1
ATOM 948 C CA . GLN A 1 118 ? 11.802 -3.132 9.187 1.00 91.75 118 GLN A CA 1
ATOM 949 C C . GLN A 1 118 ? 11.838 -3.718 7.777 1.00 91.75 118 GLN A C 1
ATOM 951 O O . GLN A 1 118 ? 12.672 -4.573 7.483 1.00 91.75 118 GLN A O 1
ATOM 956 N N . ILE A 1 119 ? 10.950 -3.278 6.884 1.00 93.56 119 ILE A N 1
ATOM 957 C CA . ILE A 1 119 ? 10.732 -4.000 5.619 1.00 93.56 119 ILE A CA 1
ATOM 958 C C . ILE A 1 119 ? 11.944 -3.874 4.695 1.00 93.56 119 ILE A C 1
ATOM 960 O O . ILE A 1 119 ? 12.354 -4.863 4.096 1.00 93.56 119 ILE A O 1
ATOM 964 N N . ARG A 1 120 ? 12.576 -2.697 4.623 1.00 94.88 120 ARG A N 1
ATOM 965 C CA . ARG A 1 120 ? 13.756 -2.473 3.780 1.00 94.88 120 ARG A CA 1
ATOM 966 C C . ARG A 1 120 ? 14.898 -3.425 4.132 1.00 94.88 120 ARG A C 1
ATOM 968 O O . ARG A 1 120 ? 15.533 -3.957 3.229 1.00 94.88 120 ARG A O 1
ATOM 975 N N . SER A 1 121 ? 15.176 -3.631 5.422 1.00 93.31 121 SER A N 1
ATOM 976 C CA . SER A 1 121 ? 16.274 -4.513 5.841 1.00 93.31 121 SER A CA 1
ATOM 977 C C . SER A 1 121 ? 15.982 -5.970 5.495 1.00 93.31 121 SER A C 1
ATOM 979 O O . SER A 1 121 ? 16.877 -6.673 5.034 1.00 93.31 121 SER A O 1
ATOM 981 N N . TRP A 1 122 ? 14.728 -6.398 5.654 1.00 91.25 122 TRP A N 1
ATOM 982 C CA . TRP A 1 122 ? 14.280 -7.735 5.282 1.00 91.25 122 TRP A CA 1
ATOM 983 C C . TRP A 1 122 ? 14.358 -7.969 3.767 1.00 91.25 122 TRP A C 1
ATOM 985 O O . TRP A 1 122 ? 14.968 -8.940 3.328 1.00 91.25 122 TRP A O 1
ATOM 995 N N . VAL A 1 123 ? 13.818 -7.047 2.965 1.00 92.38 123 VAL A N 1
ATOM 996 C CA . VAL A 1 123 ? 13.794 -7.144 1.496 1.00 92.38 123 VAL A CA 1
ATOM 997 C C . VAL A 1 123 ? 15.200 -7.136 0.896 1.00 92.38 123 VAL A C 1
ATOM 999 O O . VAL A 1 123 ? 15.469 -7.880 -0.042 1.00 92.38 123 VAL A O 1
ATOM 1002 N N . LEU A 1 124 ? 16.104 -6.311 1.428 1.00 91.12 124 LEU A N 1
ATOM 1003 C CA . LEU A 1 124 ? 17.476 -6.197 0.925 1.00 91.12 124 LEU A CA 1
ATOM 1004 C C . LEU A 1 124 ? 18.435 -7.236 1.528 1.00 91.12 124 LEU A C 1
ATOM 1006 O O . LEU A 1 124 ? 19.632 -7.177 1.259 1.00 91.12 124 LEU A O 1
ATOM 1010 N N . GLY A 1 125 ? 17.945 -8.159 2.364 1.00 88.19 125 GLY A N 1
ATOM 1011 C CA . GLY A 1 125 ? 18.788 -9.165 3.015 1.00 88.19 125 GLY A CA 1
ATOM 1012 C C . GLY A 1 125 ? 19.837 -8.571 3.964 1.00 88.19 125 GLY A C 1
ATOM 1013 O O . GLY A 1 125 ? 20.851 -9.202 4.235 1.00 88.19 125 GLY A O 1
ATOM 1014 N N . LEU A 1 126 ? 19.603 -7.362 4.484 1.00 80.44 126 LEU A N 1
ATOM 1015 C CA . LEU A 1 126 ? 20.531 -6.636 5.363 1.00 80.44 126 LEU A CA 1
ATOM 1016 C C . LEU A 1 126 ? 20.425 -7.068 6.833 1.00 80.44 126 LEU A C 1
ATOM 1018 O O . LEU A 1 126 ? 21.040 -6.459 7.709 1.00 80.44 126 LEU A O 1
ATOM 1022 N N . GLN A 1 127 ? 19.632 -8.099 7.131 1.00 69.19 127 GLN A N 1
ATOM 1023 C CA . GLN A 1 127 ? 19.556 -8.657 8.475 1.00 69.19 127 GLN A CA 1
ATOM 1024 C C . GLN A 1 127 ? 20.770 -9.554 8.731 1.00 69.19 127 GLN A C 1
ATOM 1026 O O . GLN A 1 127 ? 20.800 -10.721 8.350 1.00 69.19 127 GLN A O 1
ATOM 1031 N N . GLY A 1 128 ? 21.773 -8.997 9.411 1.00 55.00 128 GLY A N 1
ATOM 1032 C CA . GLY A 1 128 ? 22.775 -9.792 10.110 1.00 55.00 128 GLY A CA 1
ATOM 1033 C C . GLY A 1 128 ? 22.114 -10.647 11.196 1.00 55.00 128 GLY A C 1
ATOM 1034 O O . GLY A 1 128 ? 21.116 -10.256 11.801 1.00 55.00 128 GLY A O 1
ATOM 1035 N N . SER A 1 129 ? 22.677 -11.824 11.451 1.00 49.88 129 SER A N 1
ATOM 1036 C CA . SER A 1 129 ? 22.330 -12.713 12.561 1.00 49.88 129 SER A CA 1
ATOM 1037 C C . SER A 1 129 ? 22.362 -11.968 13.908 1.00 49.88 129 SER A C 1
ATOM 1039 O O . SER A 1 129 ? 23.410 -11.873 14.542 1.00 49.88 129 SER A O 1
ATOM 1041 N N . GLY A 1 130 ? 21.234 -11.412 14.357 1.00 49.62 130 GLY A N 1
ATOM 1042 C CA . GLY A 1 130 ? 21.215 -10.581 15.560 1.00 49.62 130 GLY A CA 1
ATOM 1043 C C . GLY A 1 130 ? 19.813 -10.237 16.056 1.00 49.62 130 GLY A C 1
ATOM 1044 O O . GLY A 1 130 ? 19.246 -9.235 15.654 1.00 49.62 130 GLY A O 1
ATOM 1045 N N . ARG A 1 131 ? 19.314 -11.079 16.973 1.00 47.16 131 ARG A N 1
ATOM 1046 C CA . ARG A 1 131 ? 18.237 -10.861 17.966 1.00 47.16 131 ARG A CA 1
ATOM 1047 C C . ARG A 1 131 ? 16.897 -10.278 17.479 1.00 47.16 131 ARG A C 1
ATOM 1049 O O . ARG A 1 131 ? 16.737 -9.085 17.260 1.00 47.16 131 ARG A O 1
ATOM 1056 N N . ARG A 1 132 ? 15.874 -11.145 17.515 1.00 47.62 132 ARG A N 1
ATOM 1057 C CA . ARG A 1 132 ? 14.452 -10.774 17.588 1.00 47.62 132 ARG A CA 1
ATOM 1058 C C . ARG A 1 132 ? 14.212 -9.962 18.866 1.00 47.62 132 ARG A C 1
ATOM 1060 O O . ARG A 1 132 ? 14.234 -10.524 19.958 1.00 47.62 132 ARG A O 1
ATOM 1067 N N . GLY A 1 133 ? 14.003 -8.659 18.727 1.00 40.00 133 GLY A N 1
ATOM 1068 C CA . GLY A 1 133 ? 13.354 -7.846 19.749 1.00 40.00 133 GLY A CA 1
ATOM 1069 C C . GLY A 1 133 ? 11.847 -7.950 19.560 1.00 40.00 133 GLY A C 1
ATOM 1070 O O . GLY A 1 133 ? 11.335 -7.546 18.521 1.00 40.00 133 GLY A O 1
ATOM 1071 N N . HIS A 1 134 ? 11.162 -8.542 20.535 1.00 37.00 134 HIS A N 1
ATOM 1072 C CA . HIS A 1 134 ? 9.714 -8.441 20.668 1.00 37.00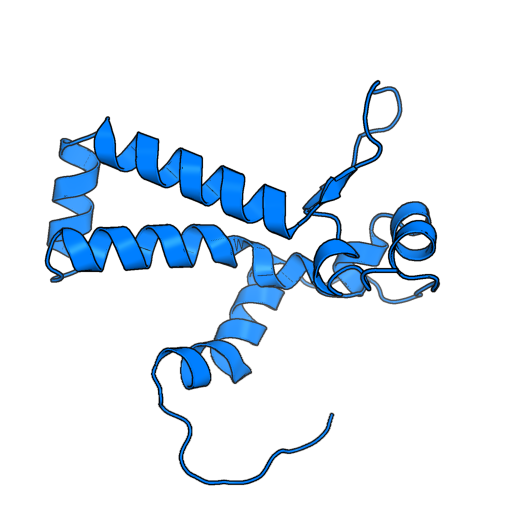 134 HIS A CA 1
ATOM 1073 C C . HIS A 1 134 ? 9.345 -6.988 20.986 1.00 37.00 134 HIS A C 1
ATOM 1075 O O . HIS A 1 134 ? 9.898 -6.416 21.926 1.00 37.00 134 HIS A O 1
ATOM 1081 N N . ILE A 1 135 ? 8.412 -6.424 20.221 1.00 37.00 135 ILE A N 1
ATOM 1082 C CA . ILE A 1 135 ? 7.547 -5.319 20.644 1.00 37.00 135 ILE A CA 1
ATOM 1083 C C . ILE A 1 135 ? 6.122 -5.745 20.311 1.00 37.00 135 ILE A C 1
ATOM 1085 O O . ILE A 1 135 ? 5.934 -6.269 19.188 1.00 37.00 135 ILE A O 1
#

Sequence (135 aa):
MMEEKAYFKYWGKARKEGEEGALCHLLPYHCLDVAAVGQVLLARHHHLKMRLLGLSGLDEGSFTKWVLFYLAIHDLGKFSESFQNLRPDLLVRLQGRASDKAYSLRHDSLGHALWLSQIRSWVLGLQGSGRRGHI

pLDDT: mean 91.4, std 13.79, range [37.0, 98.69]

Foldseek 3Di:
DDPDDLQQLFFPAADDPPDDDDRGDGLQVVLLVQLVVVLVCCVVPVVVVVVVCVVVVDDSVVSSVVVSVCSSLQQVLSPDPQNRQVPQVSNCVRVVDGDPRHPPDDSNVSSVVCCVPPVVCVVVVVDDPDDDDDD

InterPro domains:
  IPR006483 CRISPR-associated Cas3-type, HD domain [PF18019] (11-117)
  IPR006483 CRISPR-associated Cas3-type, HD domain [PS51643] (20-135)
  IPR006483 CRISPR-associated Cas3-type, HD domain [TIGR01596] (27-116)
  IPR038257 CRISPR-associated Cas3-type HD domain superfamily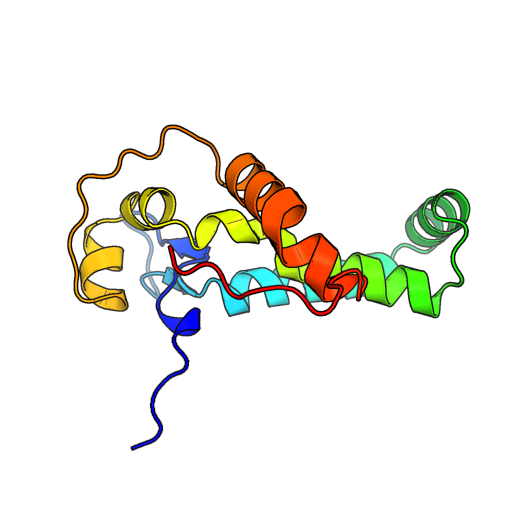 [G3DSA:1.10.3210.30] (5-134)

Secondary structure (DSSP, 8-state):
-PPPPGGGG-EEEEPPTT--S-SEEEHHHHHHHHHHHHHHHHHH-HHHHHHHHHHHTS-HHHHHHHHHHHHHTTTGGGGSHHHHTTSHHHHHHHHS--------S-HHHHHHHHIIIIIHHHHTT---S------